Protein AF-A0A915CR25-F1 (afdb_monomer_lite)

Secondary structure (DSSP, 8-state):
--S-GGGB-GGG-EE-TTPPP-SPPEEETTEEE---TTEEEEEB--TTTSS-SGGG-S-SS-SS--TTPPPEEEEEE-GGGHHHHHHH---GGG----TTSSSEEEBS-HHHHHTTPPPEEETTEEEEEEEEEE--GGGEEEE--S-SSGGG-EEEE-TT---EEEEEEEE--

InterPro domains:
  IPR012317 Poly(ADP-ribose) polymerase, catalytic domain [PF00644] (71-141)

pLDDT: mean 86.75, std 9.74, range [50.72, 95.5]

Sequence (173 aa):
MLLDLQGLDPSWNYDFQNIEADNVQYSRGNFEYTRPLGSMRHAIKVLGKYSDDKWLGSSGDRAHSDGEEWPVAYHGTDVSNLSAIVKRGLLLEHGRRFAYGKGIYCTPNPKAALDFAHEHTYQ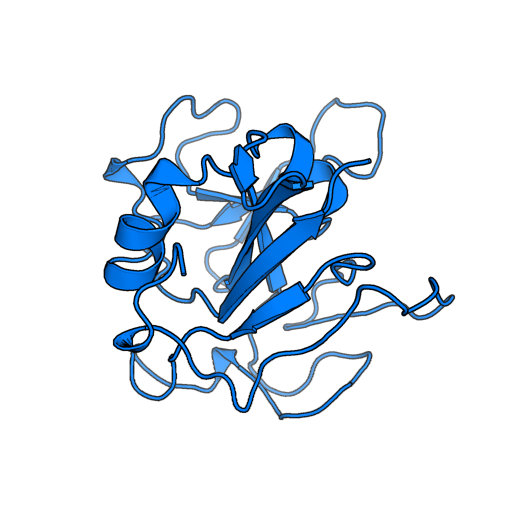GKNYRVLFQTRVDPAQINVVETNETEPEHKFILAFTDDRCLEAVNWVQGY

Foldseek 3Di:
DLEDCVFFDQVPKDDLLPPDDDPFFAWEQNDTADDPHNWTKTWTPCAVVDPHDCLVADDDDDRYYHDRHFTKWKAWAESVCVHVCSVANDALVPDDDCVPDRFRKTFSYVVLNQVHWDWDDDPNWIKTKMWIFGANPVQWDWDDDPDPDPRNTITGGDGGRRGTTIMIIRIDD

Organism: NCBI:txid166011

Structure (mmCIF, N/CA/C/O backbone):
data_AF-A0A915CR25-F1
#
_entry.id   AF-A0A915CR25-F1
#
loop_
_atom_site.group_PDB
_atom_site.id
_atom_site.type_symbol
_atom_site.label_atom_id
_atom_site.label_alt_id
_atom_site.label_comp_id
_atom_site.label_asym_id
_atom_site.label_entity_id
_atom_site.label_seq_id
_atom_site.pdbx_PDB_ins_code
_atom_site.Cartn_x
_atom_site.Cartn_y
_atom_site.Cartn_z
_atom_site.occupancy
_atom_site.B_iso_or_equiv
_atom_site.auth_seq_id
_atom_site.auth_comp_id
_atom_site.auth_asym_id
_atom_site.auth_atom_id
_atom_site.pdbx_PDB_model_num
ATOM 1 N N . MET A 1 1 ? -18.079 -6.428 10.308 1.00 50.72 1 MET A N 1
ATOM 2 C CA . MET A 1 1 ? -16.804 -5.981 9.712 1.00 50.72 1 MET A CA 1
ATOM 3 C C . MET A 1 1 ? -17.012 -5.860 8.210 1.00 50.72 1 MET A C 1
ATOM 5 O O . MET A 1 1 ? -17.665 -6.728 7.648 1.00 50.72 1 MET A O 1
ATOM 9 N N . LEU A 1 2 ? -16.535 -4.775 7.594 1.00 59.03 2 LEU A N 1
ATOM 10 C CA . LEU A 1 2 ? -16.710 -4.490 6.157 1.00 59.03 2 LEU A CA 1
ATOM 11 C C . LEU A 1 2 ? -15.843 -5.377 5.239 1.00 59.03 2 LEU A C 1
ATOM 13 O O . LEU A 1 2 ? -16.062 -5.424 4.033 1.00 59.03 2 LEU A O 1
ATOM 17 N N . LEU A 1 3 ? -14.884 -6.103 5.814 1.00 62.88 3 LEU A N 1
ATOM 18 C CA . LEU A 1 3 ? -14.066 -7.114 5.149 1.00 62.88 3 LEU A CA 1
ATOM 19 C C . LEU A 1 3 ? -14.585 -8.523 5.444 1.00 62.88 3 LEU A C 1
ATOM 21 O O . LEU A 1 3 ? -15.018 -8.818 6.553 1.00 62.88 3 LEU A O 1
ATOM 25 N N . ASP A 1 4 ? -14.506 -9.400 4.450 1.00 64.88 4 ASP A N 1
ATOM 26 C CA . ASP A 1 4 ? -14.683 -10.840 4.625 1.00 64.88 4 ASP A CA 1
ATOM 27 C C . ASP A 1 4 ? -13.434 -11.407 5.320 1.00 64.88 4 ASP A C 1
ATOM 29 O O . ASP A 1 4 ? -12.327 -11.274 4.792 1.00 64.88 4 ASP A O 1
ATOM 33 N N . LEU A 1 5 ? -13.599 -12.020 6.500 1.00 63.12 5 LEU A N 1
ATOM 34 C CA . LEU A 1 5 ? -12.488 -12.582 7.285 1.00 63.12 5 LEU A CA 1
ATOM 35 C C . LEU A 1 5 ? -11.664 -13.599 6.495 1.00 63.12 5 LEU A C 1
ATOM 37 O O . LEU A 1 5 ? -10.481 -13.760 6.775 1.00 63.12 5 LEU A O 1
ATOM 41 N N . GLN A 1 6 ? -12.264 -14.281 5.516 1.00 75.31 6 GLN A N 1
ATOM 42 C CA . GLN A 1 6 ? -11.583 -15.346 4.779 1.00 75.31 6 GLN A CA 1
ATOM 43 C C . GLN A 1 6 ? -10.426 -14.835 3.909 1.00 75.31 6 GLN A C 1
ATOM 45 O O . GLN A 1 6 ? -9.504 -15.594 3.618 1.00 75.31 6 GLN A O 1
ATOM 50 N N . GLY A 1 7 ? -10.463 -13.562 3.500 1.00 83.50 7 GLY A N 1
ATOM 51 C CA . GLY A 1 7 ? -9.415 -12.940 2.686 1.00 83.50 7 GLY A CA 1
ATOM 52 C C . GLY A 1 7 ? -8.286 -12.297 3.491 1.00 83.50 7 GLY A C 1
ATOM 53 O O . GLY A 1 7 ? -7.352 -11.768 2.892 1.00 83.50 7 GLY A O 1
ATOM 54 N N . LEU A 1 8 ? -8.369 -12.303 4.821 1.00 91.00 8 LEU A N 1
ATOM 55 C CA . LEU A 1 8 ? -7.423 -11.624 5.702 1.00 91.00 8 LEU A CA 1
ATOM 56 C C . LEU A 1 8 ? -6.511 -12.612 6.426 1.00 91.00 8 LEU A C 1
ATOM 58 O O . LEU A 1 8 ? -6.856 -13.777 6.623 1.00 91.00 8 LEU A O 1
ATOM 62 N N . ASP A 1 9 ? -5.365 -12.108 6.868 1.00 93.38 9 ASP A N 1
ATOM 63 C CA . ASP A 1 9 ? -4.435 -12.816 7.742 1.00 93.38 9 ASP A CA 1
ATOM 64 C C . ASP A 1 9 ? -4.113 -11.949 8.975 1.00 93.38 9 ASP A C 1
ATOM 66 O O . ASP A 1 9 ? -3.120 -11.216 8.996 1.00 93.38 9 ASP A O 1
ATOM 70 N N . PRO A 1 10 ? -4.984 -11.970 10.006 1.00 93.31 10 PRO A N 1
ATOM 71 C CA . PRO A 1 10 ? -4.875 -11.059 11.142 1.00 93.31 10 PRO A CA 1
ATOM 72 C C . PRO A 1 10 ? -3.575 -11.182 11.940 1.00 93.31 10 PRO A C 1
ATOM 74 O O . PRO A 1 10 ? -3.201 -10.226 12.617 1.00 93.31 10 PRO A O 1
ATOM 77 N N . SER A 1 11 ? -2.883 -12.323 11.858 1.00 92.88 11 SER A N 1
ATOM 78 C CA . SER A 1 11 ? -1.583 -12.545 12.504 1.00 92.88 11 SER A CA 1
A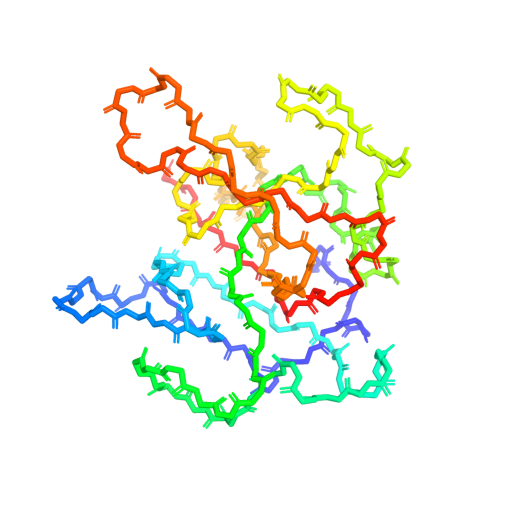TOM 79 C C . SER A 1 11 ? -0.486 -11.620 11.972 1.00 92.88 11 SER A C 1
ATOM 81 O O . SER A 1 11 ? 0.517 -11.423 12.651 1.00 92.88 11 SER A O 1
ATOM 83 N N . TRP A 1 12 ? -0.698 -11.025 10.796 1.00 93.38 12 TRP A N 1
ATOM 84 C CA . TRP A 1 12 ? 0.200 -10.063 10.160 1.00 93.38 12 TRP A CA 1
ATOM 85 C C . TRP A 1 12 ? -0.361 -8.637 10.142 1.00 93.38 12 TRP A C 1
ATOM 87 O O . TRP A 1 12 ? 0.153 -7.785 9.411 1.00 93.38 12 TRP A O 1
ATOM 97 N N . ASN A 1 13 ? -1.429 -8.360 10.898 1.00 95.06 13 ASN A N 1
ATOM 98 C CA . ASN A 1 13 ? -1.898 -6.989 11.086 1.00 95.06 13 ASN A CA 1
ATOM 99 C C . ASN A 1 13 ? -0.826 -6.157 11.791 1.00 95.06 13 ASN A C 1
ATOM 101 O O . ASN A 1 13 ? -0.040 -6.673 12.584 1.00 95.06 13 ASN A O 1
ATOM 105 N N . TYR A 1 14 ? -0.828 -4.856 11.523 1.00 94.75 14 TYR A N 1
ATOM 106 C CA . TYR A 1 14 ? 0.107 -3.935 12.152 1.00 94.75 14 TYR A CA 1
ATOM 107 C C . TYR A 1 14 ? -0.572 -2.592 12.420 1.00 94.75 14 TYR A C 1
ATOM 109 O O . TYR A 1 14 ? -1.239 -2.040 11.545 1.00 94.75 14 TYR A O 1
ATOM 117 N N . ASP A 1 15 ? -0.419 -2.086 13.640 1.00 95.50 15 ASP A N 1
ATOM 118 C CA . ASP A 1 15 ? -1.016 -0.828 14.079 1.00 95.50 15 ASP A CA 1
ATOM 119 C C . ASP A 1 15 ? -0.011 0.318 13.897 1.00 95.50 15 ASP A C 1
ATOM 121 O O . ASP A 1 15 ? 0.965 0.427 14.639 1.00 95.50 15 ASP A O 1
ATOM 125 N N . PHE A 1 16 ? -0.248 1.171 12.897 1.00 95.00 16 PHE A N 1
ATOM 126 C CA . PHE A 1 16 ? 0.526 2.390 12.664 1.00 95.00 16 PHE A CA 1
ATOM 127 C C . PHE A 1 16 ? -0.116 3.635 13.299 1.00 95.00 16 PHE A C 1
ATOM 129 O O . PHE A 1 16 ? 0.401 4.737 13.109 1.00 95.00 16 PHE A O 1
ATOM 136 N N . GLN A 1 17 ? -1.232 3.518 14.028 1.00 93.81 17 GLN A N 1
ATOM 137 C CA . GLN A 1 17 ? -2.005 4.666 14.520 1.00 93.81 17 GLN A CA 1
ATOM 138 C C . GLN A 1 17 ? -1.247 5.495 15.561 1.00 93.81 17 GLN A C 1
ATOM 140 O O . GLN A 1 17 ? -1.452 6.703 15.640 1.00 93.81 17 GLN A O 1
ATOM 145 N N . ASN A 1 18 ? -0.361 4.857 16.329 1.00 91.38 18 ASN A N 1
ATOM 146 C CA . ASN A 1 18 ? 0.399 5.486 17.414 1.00 91.38 18 ASN A CA 1
ATOM 147 C C . ASN A 1 18 ? 1.911 5.526 17.135 1.00 91.38 18 ASN A C 1
ATOM 149 O O . ASN A 1 18 ? 2.709 5.596 18.067 1.00 91.38 18 ASN A O 1
ATOM 153 N N . ILE A 1 19 ? 2.310 5.433 15.863 1.00 92.06 19 ILE A N 1
ATOM 154 C CA . ILE A 1 19 ? 3.715 5.486 15.453 1.00 92.06 19 ILE A CA 1
ATOM 155 C C . ILE A 1 19 ? 4.037 6.886 14.948 1.00 92.06 19 ILE A C 1
ATOM 157 O O . ILE A 1 19 ? 3.405 7.388 14.018 1.00 92.06 19 ILE A O 1
ATOM 161 N N . GLU A 1 20 ? 5.044 7.500 15.560 1.00 89.50 20 GLU A N 1
ATOM 162 C CA . GLU A 1 20 ? 5.556 8.799 15.144 1.00 89.50 20 GLU A CA 1
ATOM 163 C C . GLU A 1 20 ? 6.466 8.671 13.920 1.00 89.50 20 GLU A C 1
ATOM 165 O O . GLU A 1 20 ? 7.116 7.646 13.697 1.00 89.50 20 GLU A O 1
ATOM 170 N N . ALA A 1 21 ? 6.509 9.731 13.114 1.00 88.19 21 ALA A N 1
ATOM 171 C CA . ALA A 1 21 ? 7.447 9.806 12.007 1.00 88.19 21 ALA A CA 1
ATOM 172 C C . ALA A 1 21 ? 8.887 9.818 12.538 1.00 88.19 21 ALA A C 1
ATOM 174 O O . ALA A 1 21 ? 9.229 10.586 13.435 1.00 88.19 21 ALA A O 1
ATOM 175 N N . ASP A 1 22 ? 9.729 8.977 11.953 1.00 89.75 22 ASP A N 1
ATOM 176 C CA . ASP A 1 22 ? 11.162 8.923 12.191 1.00 89.75 22 ASP A CA 1
ATOM 177 C C . ASP A 1 22 ? 11.931 9.477 10.985 1.00 89.75 22 ASP A C 1
ATOM 179 O O . ASP A 1 22 ? 11.395 9.658 9.893 1.00 89.75 22 ASP A O 1
ATOM 183 N N . ASN A 1 23 ? 13.227 9.733 11.172 1.00 89.94 23 ASN A N 1
ATOM 184 C CA . ASN A 1 23 ? 14.122 10.160 10.089 1.00 89.94 23 ASN A CA 1
ATOM 185 C C . ASN A 1 23 ? 14.682 8.965 9.294 1.00 89.94 23 ASN A C 1
ATOM 187 O O . ASN A 1 23 ? 15.749 9.062 8.688 1.00 89.94 23 ASN A O 1
ATOM 191 N N . VAL A 1 24 ? 14.013 7.810 9.351 1.00 93.06 24 VAL A N 1
ATOM 192 C CA . VAL A 1 24 ? 14.463 6.580 8.697 1.00 93.06 24 VAL A CA 1
ATOM 193 C C . VAL A 1 24 ? 13.882 6.521 7.294 1.00 93.06 24 VAL A C 1
ATOM 195 O O . VAL A 1 24 ? 12.675 6.635 7.088 1.00 93.06 24 VAL A O 1
ATOM 198 N N . GLN A 1 25 ? 14.753 6.291 6.319 1.00 92.88 25 GLN A N 1
ATOM 199 C CA . GLN A 1 25 ? 14.344 6.054 4.946 1.00 92.88 25 GLN A CA 1
ATOM 200 C C . GLN A 1 25 ? 14.022 4.572 4.747 1.00 92.88 25 GLN A C 1
ATOM 202 O O . GLN A 1 25 ? 14.900 3.710 4.863 1.00 92.88 25 GLN A O 1
ATOM 207 N N . TYR A 1 26 ? 12.760 4.282 4.434 1.00 95.44 26 TYR A N 1
ATOM 208 C CA . TYR A 1 26 ? 12.286 2.921 4.214 1.00 95.44 26 TYR A CA 1
ATOM 209 C C . TYR A 1 26 ? 12.351 2.549 2.733 1.00 95.44 26 TYR A C 1
ATOM 211 O O . TYR A 1 26 ? 11.984 3.338 1.862 1.00 95.44 26 TYR A O 1
ATOM 219 N N . SER A 1 27 ? 12.791 1.327 2.438 1.00 95.00 27 SER A N 1
ATOM 220 C CA . SER A 1 27 ? 12.799 0.780 1.084 1.00 95.00 27 SER A CA 1
ATOM 221 C C . SER A 1 27 ? 12.372 -0.682 1.036 1.00 95.00 27 SER A C 1
ATOM 223 O O . SER A 1 27 ? 12.583 -1.454 1.978 1.00 95.00 27 SER A O 1
ATOM 225 N N . ARG A 1 28 ? 11.754 -1.064 -0.080 1.00 94.75 28 ARG A N 1
ATOM 226 C CA . ARG A 1 28 ? 11.419 -2.446 -0.445 1.00 94.75 28 ARG A CA 1
ATOM 227 C C . ARG A 1 28 ? 11.703 -2.622 -1.933 1.00 94.75 28 ARG A C 1
ATOM 229 O O . ARG A 1 28 ? 11.422 -1.719 -2.717 1.00 94.75 28 ARG A O 1
ATOM 236 N N . GLY A 1 29 ? 12.314 -3.740 -2.313 1.00 93.12 29 GLY A N 1
ATOM 237 C CA . GLY A 1 29 ? 12.687 -4.021 -3.703 1.00 93.12 29 GLY A CA 1
ATOM 238 C C . GLY A 1 29 ? 13.613 -2.982 -4.338 1.00 93.12 29 GLY A C 1
ATOM 239 O O . GLY A 1 29 ? 13.585 -2.801 -5.548 1.00 93.12 29 GLY A O 1
ATOM 240 N N . ASN A 1 30 ? 14.420 -2.295 -3.524 1.00 93.06 30 ASN A N 1
ATOM 241 C CA . ASN A 1 30 ? 15.289 -1.165 -3.875 1.00 93.06 30 ASN A CA 1
ATOM 242 C C . ASN A 1 30 ? 14.562 0.136 -4.261 1.00 93.06 30 ASN A C 1
ATOM 244 O O . ASN A 1 30 ? 15.191 1.047 -4.792 1.00 93.06 30 ASN A O 1
ATOM 248 N N . PHE A 1 31 ? 13.270 0.260 -3.945 1.00 91.88 31 PHE A N 1
ATOM 249 C CA . PHE A 1 31 ? 12.503 1.495 -4.105 1.00 91.88 31 PHE A CA 1
ATOM 250 C C . PHE A 1 31 ? 12.128 2.066 -2.741 1.00 91.88 31 PHE A C 1
ATOM 252 O O . PHE A 1 31 ? 11.727 1.339 -1.829 1.00 91.88 31 PHE A O 1
ATOM 259 N N . GLU A 1 32 ? 12.270 3.379 -2.606 1.00 93.00 32 GLU A N 1
ATOM 260 C CA . GLU A 1 32 ? 11.850 4.113 -1.418 1.00 93.00 32 GLU A CA 1
ATOM 261 C C . GLU A 1 32 ? 10.327 4.181 -1.325 1.00 93.00 32 GLU A C 1
ATOM 263 O O . GLU A 1 32 ? 9.634 4.332 -2.334 1.00 93.00 32 GLU A O 1
ATOM 268 N N . TYR A 1 33 ? 9.810 4.098 -0.103 1.00 93.12 33 TYR A N 1
ATOM 269 C CA . TYR A 1 33 ? 8.393 4.293 0.176 1.00 93.12 33 TYR A CA 1
ATOM 270 C C . TYR A 1 33 ? 8.181 4.887 1.567 1.00 93.12 33 TYR A C 1
ATOM 272 O O . TYR A 1 33 ? 9.017 4.763 2.463 1.00 93.12 33 TYR A O 1
ATOM 280 N N . THR A 1 34 ? 7.033 5.526 1.761 1.00 94.00 34 THR A N 1
ATOM 281 C CA . THR A 1 34 ? 6.620 6.057 3.061 1.00 94.00 34 THR A CA 1
ATOM 282 C C . THR A 1 34 ? 5.719 5.040 3.759 1.00 94.00 34 THR A C 1
ATOM 284 O O . THR A 1 34 ? 4.784 4.512 3.156 1.00 94.00 34 THR A O 1
ATOM 287 N N . ARG A 1 35 ? 5.974 4.752 5.041 1.00 94.62 35 ARG A N 1
ATOM 288 C CA . ARG A 1 35 ? 5.095 3.885 5.849 1.00 94.62 35 ARG A CA 1
ATOM 289 C C . ARG A 1 35 ? 3.708 4.529 6.014 1.00 94.62 35 ARG A C 1
ATOM 291 O O . ARG A 1 35 ? 3.626 5.757 6.087 1.00 94.62 35 ARG A O 1
ATOM 298 N N . PRO A 1 36 ? 2.615 3.752 6.114 1.00 94.62 36 PRO A N 1
ATOM 299 C CA . PRO A 1 36 ? 1.263 4.294 6.215 1.00 94.62 36 PRO A CA 1
ATOM 300 C C . PRO A 1 36 ? 0.950 4.706 7.664 1.00 94.62 36 PRO A C 1
ATOM 302 O O . PRO A 1 36 ? 0.064 4.145 8.308 1.00 94.62 36 PRO A O 1
ATOM 305 N N . LEU A 1 37 ? 1.713 5.669 8.192 1.00 94.19 37 LEU A N 1
ATOM 306 C CA . LEU A 1 37 ? 1.563 6.186 9.555 1.00 94.19 37 LEU A CA 1
ATOM 307 C C . LEU A 1 37 ? 0.145 6.726 9.793 1.00 94.19 37 LEU A C 1
ATOM 309 O O . LEU A 1 37 ? -0.457 7.321 8.899 1.00 94.19 37 LEU A O 1
ATOM 313 N N . GLY A 1 38 ? -0.396 6.500 10.992 1.00 93.12 38 GLY A N 1
ATOM 314 C CA . GLY A 1 38 ? -1.769 6.872 11.347 1.00 93.12 38 GLY A CA 1
ATOM 315 C C . GLY A 1 38 ? -2.843 5.862 10.916 1.00 93.12 38 GLY A C 1
ATOM 316 O O . GLY A 1 38 ? -4.030 6.109 11.130 1.00 93.12 38 GLY A O 1
ATOM 317 N N . SER A 1 39 ? -2.462 4.730 10.316 1.00 95.00 39 SER A N 1
ATOM 318 C CA . SER A 1 39 ? -3.404 3.721 9.818 1.00 95.00 39 SER A CA 1
ATOM 319 C C . SER A 1 39 ? -3.420 2.432 10.641 1.00 95.00 39 SER A C 1
ATOM 321 O O . SER A 1 39 ? -2.442 2.077 11.292 1.00 95.00 39 SER A O 1
ATOM 323 N N . MET A 1 40 ? -4.523 1.687 10.572 1.00 95.12 40 MET A N 1
ATOM 324 C CA . MET A 1 40 ? -4.541 0.274 10.954 1.00 95.12 40 MET A CA 1
ATOM 325 C C . MET A 1 40 ? -4.341 -0.580 9.697 1.00 95.12 40 MET A C 1
ATOM 327 O O . MET A 1 40 ? -5.206 -0.600 8.813 1.00 95.12 40 MET A O 1
ATOM 331 N N . ARG A 1 41 ? -3.208 -1.286 9.598 1.00 95.38 41 ARG A N 1
ATOM 332 C CA . ARG A 1 41 ? -2.902 -2.184 8.476 1.00 95.38 41 ARG A CA 1
ATOM 333 C C . ARG A 1 41 ? -3.503 -3.559 8.738 1.00 95.38 41 ARG A C 1
ATOM 335 O O . ARG A 1 41 ? -3.060 -4.290 9.625 1.00 95.38 41 ARG A O 1
ATOM 342 N N . HIS A 1 42 ? -4.465 -3.941 7.910 1.00 94.19 42 HIS A N 1
ATOM 343 C CA . HIS A 1 42 ? -5.054 -5.274 7.881 1.00 94.19 42 HIS A CA 1
ATOM 344 C C . HIS A 1 42 ? -4.404 -6.120 6.786 1.00 94.19 42 HIS A C 1
ATOM 346 O O . HIS A 1 42 ? -4.537 -5.808 5.601 1.00 94.19 42 HIS A O 1
ATOM 352 N N . ALA A 1 43 ? -3.697 -7.182 7.165 1.00 94.56 43 ALA A N 1
ATOM 353 C CA . ALA A 1 43 ? -2.994 -8.035 6.211 1.00 94.56 43 ALA A CA 1
ATOM 354 C C . ALA A 1 43 ? -3.975 -8.878 5.388 1.00 94.56 43 ALA A C 1
ATOM 356 O O . ALA A 1 43 ? -4.945 -9.425 5.920 1.00 94.56 43 ALA A O 1
ATOM 357 N N . ILE A 1 44 ? -3.706 -9.006 4.090 1.00 93.19 44 ILE A N 1
ATOM 358 C CA . ILE A 1 44 ? -4.433 -9.904 3.191 1.00 93.19 44 ILE A CA 1
ATOM 359 C C . ILE A 1 44 ? -3.733 -11.264 3.218 1.00 93.19 44 ILE A C 1
ATOM 361 O O . ILE A 1 44 ? -2.507 -11.345 3.253 1.00 93.19 44 ILE A O 1
ATOM 365 N N . LYS A 1 45 ? -4.507 -12.350 3.172 1.00 92.00 45 LYS A N 1
ATOM 366 C CA . LYS A 1 45 ? -3.949 -13.699 3.062 1.00 92.00 45 LYS A CA 1
ATOM 367 C C . LYS A 1 45 ? -3.396 -13.924 1.653 1.00 92.00 45 LYS A C 1
ATOM 369 O O . LYS A 1 45 ? -4.158 -14.007 0.688 1.00 92.00 45 LYS A O 1
ATOM 374 N N . VAL A 1 46 ? -2.071 -14.005 1.547 1.00 90.31 46 VAL A N 1
ATOM 375 C CA . VAL A 1 46 ? -1.343 -13.956 0.263 1.00 90.31 46 VAL A CA 1
ATOM 376 C C . VAL A 1 46 ? -0.389 -15.119 0.018 1.00 90.31 46 VAL A C 1
ATOM 378 O O . VAL A 1 46 ? -0.049 -15.358 -1.136 1.00 90.31 46 VAL A O 1
ATOM 381 N N . LEU A 1 47 ? 0.016 -15.849 1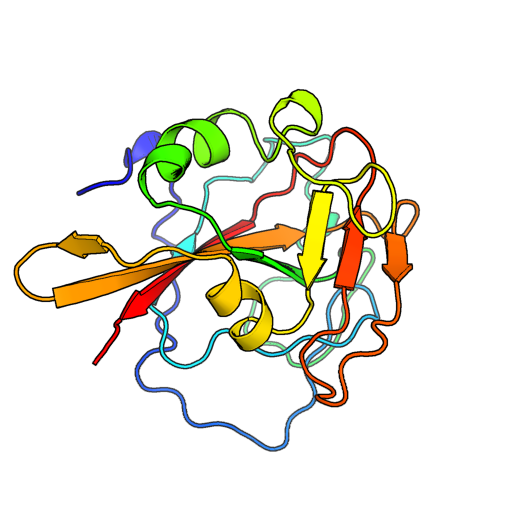.063 1.00 91.44 47 LEU A N 1
ATOM 382 C CA . LEU A 1 47 ? 0.943 -16.973 0.917 1.00 91.44 47 LEU A CA 1
ATOM 383 C C . LEU A 1 47 ? 0.360 -18.037 -0.016 1.00 91.44 47 LEU A C 1
ATOM 385 O O . LEU A 1 47 ? -0.766 -18.504 0.194 1.00 91.44 47 LEU A O 1
ATOM 389 N N . GLY A 1 48 ? 1.116 -18.387 -1.056 1.00 89.06 48 GLY A N 1
ATOM 390 C CA . GLY A 1 48 ? 0.704 -19.334 -2.094 1.00 89.06 48 GLY A CA 1
ATOM 391 C C . GLY A 1 48 ? -0.428 -18.844 -3.006 1.00 89.06 48 GLY A C 1
ATOM 392 O O . GLY A 1 48 ? -0.994 -19.645 -3.749 1.00 89.06 48 GLY A O 1
ATOM 393 N N . LYS A 1 49 ? -0.800 -17.555 -2.955 1.00 86.25 49 LYS A N 1
ATOM 394 C CA . LYS A 1 49 ? -1.846 -16.969 -3.817 1.00 86.25 49 LYS A CA 1
ATOM 395 C C . LYS A 1 49 ? -1.326 -16.612 -5.213 1.00 86.25 49 LYS A C 1
ATOM 397 O O . LYS A 1 49 ? -2.104 -16.620 -6.168 1.00 86.25 49 LYS A O 1
ATOM 402 N N . TYR A 1 50 ? -0.044 -16.272 -5.329 1.00 86.25 50 TYR A N 1
ATOM 403 C CA . TYR A 1 50 ? 0.599 -15.868 -6.585 1.00 86.25 50 TYR A CA 1
ATOM 404 C C . TYR A 1 50 ? 1.630 -16.917 -7.033 1.00 86.25 50 TYR A C 1
ATOM 406 O O . TYR A 1 50 ? 1.676 -18.010 -6.475 1.00 86.25 50 TYR A O 1
ATOM 414 N N . SER A 1 51 ? 2.402 -16.630 -8.087 1.00 85.44 51 SER A N 1
ATOM 415 C CA . SER A 1 51 ? 3.339 -17.600 -8.685 1.00 85.44 51 SER A CA 1
ATOM 416 C C . SER A 1 51 ? 4.400 -18.109 -7.709 1.00 85.44 51 SER A C 1
ATOM 418 O O . SER A 1 51 ? 4.779 -19.276 -7.771 1.00 85.44 51 SER A O 1
ATOM 420 N N . ASP A 1 52 ? 4.860 -17.238 -6.818 1.00 90.25 52 ASP A N 1
ATOM 421 C CA . ASP A 1 52 ? 5.750 -17.529 -5.700 1.00 90.25 52 ASP A CA 1
ATOM 422 C C . ASP A 1 52 ? 5.490 -16.522 -4.567 1.00 90.25 52 ASP A C 1
ATOM 424 O O . ASP A 1 52 ? 4.621 -15.659 -4.701 1.00 90.25 52 ASP A O 1
ATOM 428 N N . ASP A 1 53 ? 6.233 -16.640 -3.463 1.00 92.00 53 ASP A N 1
ATOM 429 C CA . ASP A 1 53 ? 6.158 -15.744 -2.299 1.00 92.00 53 ASP A CA 1
ATOM 430 C C . ASP A 1 53 ? 7.422 -14.870 -2.136 1.00 92.00 53 ASP A C 1
ATOM 432 O O . ASP A 1 53 ? 7.564 -14.155 -1.142 1.00 92.00 53 ASP A O 1
ATOM 436 N N . LYS A 1 54 ? 8.363 -14.893 -3.094 1.00 91.50 54 LYS A N 1
ATOM 437 C CA . LYS A 1 54 ? 9.638 -14.156 -2.987 1.00 91.50 54 LYS A CA 1
ATOM 438 C C . LYS A 1 54 ? 9.429 -12.648 -2.938 1.00 91.50 54 LYS A C 1
ATOM 440 O O . LYS A 1 54 ? 10.167 -11.939 -2.256 1.00 91.50 54 LYS A O 1
ATOM 445 N N . TRP A 1 55 ? 8.390 -12.171 -3.619 1.00 91.25 55 TRP A N 1
ATOM 446 C CA . TRP A 1 55 ? 7.990 -10.767 -3.664 1.00 91.25 55 TRP A CA 1
ATOM 447 C C . TRP A 1 55 ? 7.687 -10.169 -2.281 1.00 91.25 55 TRP A C 1
ATOM 449 O O . TRP A 1 55 ? 7.728 -8.944 -2.159 1.00 91.25 55 TRP A O 1
ATOM 459 N N . LEU A 1 56 ? 7.418 -10.978 -1.243 1.00 91.31 56 LEU A N 1
ATOM 460 C CA . LEU A 1 56 ? 7.242 -10.522 0.146 1.00 91.31 56 LEU A CA 1
ATOM 461 C C . LEU A 1 56 ? 8.565 -10.135 0.826 1.00 91.31 56 LEU A C 1
ATOM 463 O O . LEU A 1 56 ? 8.574 -9.262 1.695 1.00 91.31 56 LEU A O 1
ATOM 467 N N . GLY A 1 57 ? 9.676 -10.759 0.423 1.00 91.00 57 GLY A N 1
ATOM 468 C CA . GLY A 1 57 ? 10.963 -10.643 1.106 1.00 91.00 57 GLY A CA 1
ATOM 469 C C . GLY A 1 57 ? 10.956 -11.244 2.515 1.00 91.00 57 GLY A C 1
ATOM 470 O O . GLY A 1 57 ? 10.033 -11.953 2.918 1.00 91.00 57 GLY A O 1
ATOM 471 N N . SER A 1 58 ? 12.000 -10.947 3.288 1.00 89.19 58 SER A N 1
ATOM 472 C CA . SER A 1 58 ? 12.092 -11.399 4.679 1.00 89.19 58 SER A CA 1
ATOM 473 C C . SER A 1 58 ? 11.105 -10.672 5.588 1.00 89.19 58 SER A C 1
ATOM 475 O O . SER A 1 58 ? 10.887 -9.461 5.455 1.00 89.19 58 SER A O 1
ATOM 477 N N . SER A 1 59 ? 10.559 -11.409 6.556 1.00 82.88 59 SER A N 1
ATOM 478 C CA . SER A 1 59 ? 9.656 -10.893 7.586 1.00 82.88 59 SER A CA 1
ATOM 479 C C . SER A 1 59 ? 10.350 -9.930 8.552 1.00 82.88 59 SER A C 1
ATOM 481 O O . SER A 1 59 ? 11.536 -10.083 8.838 1.00 82.88 59 SER A O 1
ATOM 483 N N . GLY A 1 60 ? 9.576 -9.019 9.143 1.00 83.75 60 GLY A N 1
ATOM 484 C CA . GLY A 1 60 ? 10.016 -8.146 10.233 1.00 83.75 60 GLY A CA 1
ATOM 485 C C . GLY A 1 60 ? 9.904 -6.657 9.910 1.00 83.75 60 GLY A C 1
ATOM 486 O O . GLY A 1 60 ? 9.709 -6.256 8.760 1.00 83.75 60 GLY A O 1
ATOM 487 N N . ASP A 1 61 ? 10.031 -5.835 10.951 1.00 85.12 61 ASP A N 1
ATOM 488 C CA . ASP A 1 61 ? 10.051 -4.377 10.833 1.00 85.12 61 ASP A CA 1
ATOM 489 C C . ASP A 1 61 ? 11.463 -3.910 10.471 1.00 85.12 61 ASP A C 1
ATOM 491 O O . ASP A 1 61 ? 12.317 -3.679 11.326 1.00 85.12 61 ASP A O 1
ATOM 495 N N . ARG A 1 62 ? 11.743 -3.887 9.167 1.00 91.44 62 ARG A N 1
ATOM 496 C CA . ARG A 1 62 ? 13.056 -3.528 8.620 1.00 91.44 62 ARG A CA 1
ATOM 497 C C . ARG A 1 62 ? 12.994 -2.266 7.777 1.00 91.44 62 ARG A C 1
ATOM 499 O O . ARG A 1 62 ? 12.051 -2.063 7.008 1.00 91.44 62 ARG A O 1
ATOM 506 N N . ALA A 1 63 ? 14.039 -1.453 7.878 1.00 93.62 63 ALA A N 1
ATOM 507 C CA . ALA A 1 63 ? 14.154 -0.216 7.119 1.00 93.62 63 ALA A CA 1
ATOM 508 C C . ALA A 1 63 ? 14.435 -0.482 5.636 1.00 93.62 63 ALA A C 1
ATOM 510 O O . ALA A 1 63 ? 13.769 0.077 4.772 1.00 93.62 63 ALA A O 1
ATOM 511 N N . HIS A 1 64 ? 15.365 -1.384 5.328 1.00 94.88 64 HIS A N 1
ATOM 512 C CA . HIS A 1 64 ? 15.910 -1.519 3.977 1.00 94.88 64 HIS A CA 1
ATOM 513 C C . HIS A 1 64 ? 15.479 -2.798 3.272 1.00 94.88 64 HIS A C 1
ATOM 515 O O . HIS A 1 64 ? 15.014 -3.750 3.906 1.00 94.88 64 HIS A O 1
ATOM 521 N N . SER A 1 65 ? 15.651 -2.778 1.950 1.00 93.75 65 SER A N 1
ATOM 522 C CA . SER A 1 65 ? 15.312 -3.877 1.053 1.00 93.75 65 SER A CA 1
ATOM 523 C C . SER A 1 65 ? 16.117 -5.140 1.358 1.00 93.75 65 SER A C 1
ATOM 525 O O . SER A 1 65 ? 17.259 -5.057 1.805 1.00 93.75 65 SER A O 1
ATOM 527 N N . ASP A 1 66 ? 15.519 -6.299 1.103 1.00 91.12 66 ASP A N 1
ATOM 528 C CA . ASP A 1 66 ? 16.147 -7.604 1.278 1.00 91.12 66 ASP A CA 1
ATOM 529 C C . ASP A 1 66 ? 15.717 -8.577 0.174 1.00 91.12 66 ASP A C 1
ATOM 531 O O . ASP A 1 66 ? 14.532 -8.692 -0.147 1.00 91.12 66 ASP A O 1
ATOM 535 N N . GLY A 1 67 ? 16.689 -9.292 -0.391 1.00 89.25 67 GLY A N 1
ATOM 536 C CA . GLY A 1 67 ? 16.475 -10.289 -1.438 1.00 89.25 67 GLY A CA 1
ATOM 537 C C . GLY A 1 67 ? 15.822 -9.759 -2.724 1.00 89.25 67 GLY A C 1
ATOM 538 O O . GLY A 1 67 ? 16.081 -8.645 -3.175 1.00 89.25 67 GLY A O 1
ATOM 539 N N . GLU A 1 68 ? 14.985 -10.605 -3.329 1.00 89.19 68 GLU A N 1
ATOM 540 C CA . GLU A 1 68 ? 14.260 -10.369 -4.595 1.00 89.19 68 GLU A CA 1
ATOM 541 C C . GLU A 1 68 ? 12.855 -9.788 -4.361 1.00 89.19 68 GLU A C 1
ATOM 543 O O . GLU A 1 68 ? 11.929 -9.979 -5.150 1.00 89.19 68 GLU A O 1
ATOM 548 N N . GLU A 1 69 ? 12.662 -9.134 -3.223 1.00 93.50 69 GLU A N 1
ATOM 549 C CA . GLU A 1 69 ? 11.357 -8.639 -2.841 1.00 93.50 69 GLU A CA 1
ATOM 550 C C . GLU A 1 69 ? 10.882 -7.498 -3.750 1.00 93.50 69 GLU A C 1
ATOM 552 O O . GLU A 1 69 ? 11.676 -6.780 -4.356 1.00 93.50 69 GLU A O 1
ATOM 557 N N . TRP A 1 70 ? 9.573 -7.286 -3.811 1.00 93.50 70 TRP A N 1
ATOM 558 C CA . TRP A 1 70 ? 8.997 -6.273 -4.690 1.00 93.50 70 TRP A CA 1
ATOM 559 C C . TRP A 1 70 ? 8.780 -4.921 -3.984 1.00 93.50 70 TRP A C 1
ATOM 561 O O . TRP A 1 70 ? 8.560 -4.875 -2.776 1.00 93.50 70 TRP A O 1
ATOM 571 N N . PRO A 1 71 ? 8.831 -3.792 -4.702 1.00 93.62 71 PRO A N 1
ATOM 572 C CA . PRO A 1 71 ? 8.480 -2.472 -4.186 1.00 93.62 71 PRO A CA 1
ATOM 573 C C . PRO A 1 71 ? 7.095 -2.390 -3.561 1.00 93.62 71 PRO A C 1
ATOM 575 O O . PRO A 1 71 ? 6.143 -2.971 -4.076 1.00 93.62 71 PRO A O 1
ATOM 578 N N . VAL A 1 72 ? 6.977 -1.613 -2.482 1.00 93.81 72 VAL A N 1
ATOM 579 C CA . VAL A 1 72 ? 5.684 -1.259 -1.880 1.00 93.81 72 VAL A CA 1
ATOM 580 C C . VAL A 1 72 ? 5.126 -0.019 -2.560 1.00 93.81 72 VAL A C 1
ATOM 582 O O . VAL A 1 72 ? 5.822 0.985 -2.700 1.00 93.81 72 VAL A O 1
ATOM 585 N N . ALA A 1 73 ? 3.845 -0.066 -2.914 1.00 93.31 73 ALA A N 1
ATOM 586 C CA . ALA A 1 73 ? 3.100 1.097 -3.374 1.00 93.31 73 ALA A CA 1
ATOM 587 C C . ALA A 1 73 ? 1.642 1.046 -2.897 1.00 93.31 73 ALA A C 1
ATOM 589 O O . ALA A 1 73 ? 1.113 -0.019 -2.569 1.00 93.31 73 ALA A O 1
ATOM 590 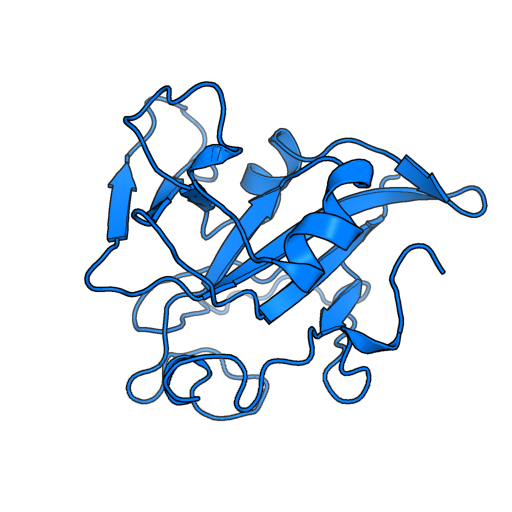N N . TYR A 1 74 ? 0.980 2.197 -2.879 1.00 94.50 74 TYR A N 1
ATOM 591 C CA . TYR A 1 74 ? -0.373 2.375 -2.370 1.00 94.50 74 TYR A CA 1
ATOM 592 C C . TYR A 1 74 ? -1.353 2.747 -3.475 1.00 94.50 74 TYR A C 1
ATOM 594 O O . TYR A 1 74 ? -1.049 3.586 -4.322 1.00 94.50 74 TYR A O 1
ATOM 602 N N . HIS A 1 75 ? -2.548 2.164 -3.414 1.00 93.31 75 HIS A N 1
ATOM 603 C CA . HIS A 1 75 ? -3.676 2.477 -4.285 1.00 93.31 75 HIS A CA 1
ATOM 604 C C . HIS A 1 75 ? -4.878 2.911 -3.440 1.00 93.31 75 HIS A C 1
ATOM 606 O O . HIS A 1 75 ? -5.446 2.107 -2.693 1.00 93.31 75 HIS A O 1
ATOM 612 N N . GLY A 1 76 ? -5.259 4.184 -3.544 1.00 93.12 76 GLY A N 1
ATOM 613 C CA . GLY A 1 76 ? -6.476 4.708 -2.930 1.00 93.12 76 GLY A CA 1
ATOM 614 C C . GLY A 1 76 ? -7.704 4.368 -3.762 1.00 93.12 76 GLY A C 1
ATOM 615 O O . GLY A 1 76 ? -7.668 4.428 -4.989 1.00 93.12 76 GLY A O 1
ATOM 616 N N . THR A 1 77 ? -8.791 3.981 -3.101 1.00 90.88 77 THR A N 1
ATOM 617 C CA . THR A 1 77 ? -10.051 3.673 -3.783 1.00 90.88 77 THR A CA 1
ATOM 618 C C . THR A 1 77 ? -11.245 3.851 -2.849 1.00 90.88 77 THR A C 1
ATOM 620 O O . THR A 1 77 ? -11.098 4.093 -1.650 1.00 90.88 77 THR A O 1
ATOM 623 N N . ASP A 1 78 ? -12.447 3.732 -3.401 1.00 90.25 78 ASP A N 1
ATOM 624 C CA . ASP A 1 78 ? -13.687 3.721 -2.634 1.00 90.25 78 ASP A CA 1
ATOM 625 C C . ASP A 1 78 ? -13.854 2.392 -1.876 1.00 90.25 78 ASP A C 1
ATOM 627 O O . ASP A 1 78 ? -13.575 1.313 -2.408 1.00 90.25 78 ASP A O 1
ATOM 631 N N . VAL A 1 79 ? -14.358 2.450 -0.639 1.00 88.88 79 VAL A N 1
ATOM 632 C CA . VAL A 1 79 ? -14.583 1.260 0.201 1.00 88.88 79 VAL A CA 1
ATOM 633 C C . VAL A 1 79 ? -15.509 0.232 -0.460 1.00 88.88 79 VAL A C 1
ATOM 635 O O . VAL A 1 79 ? -15.395 -0.963 -0.193 1.00 88.88 79 VAL A O 1
ATOM 638 N N . SER A 1 80 ? -16.406 0.657 -1.354 1.00 89.50 80 SER A N 1
ATOM 639 C CA . SER A 1 80 ? -17.285 -0.246 -2.105 1.00 89.50 80 SER A CA 1
ATOM 640 C C . SER A 1 80 ? -16.515 -1.222 -3.004 1.00 89.50 80 SER A C 1
ATOM 642 O O . SER A 1 80 ? -17.000 -2.324 -3.267 1.00 89.50 80 SER A O 1
ATOM 644 N N . ASN A 1 81 ? -15.280 -0.887 -3.397 1.00 89.44 81 ASN A N 1
ATOM 645 C CA . ASN A 1 81 ? -14.411 -1.760 -4.186 1.00 89.44 81 ASN A CA 1
ATOM 646 C C . ASN A 1 81 ? -13.645 -2.785 -3.333 1.00 89.44 81 ASN A C 1
ATOM 648 O O . ASN A 1 81 ? -13.056 -3.721 -3.878 1.00 89.44 81 ASN A O 1
ATOM 652 N N . LEU A 1 82 ? -13.665 -2.648 -2.003 1.00 88.12 82 LEU A N 1
ATOM 653 C CA . LEU A 1 82 ? -12.812 -3.397 -1.080 1.00 88.12 82 LEU A CA 1
ATOM 654 C C . LEU A 1 82 ? -12.944 -4.915 -1.245 1.00 88.12 82 LEU A C 1
ATOM 656 O O . LEU A 1 82 ? -11.949 -5.616 -1.420 1.00 88.12 82 LEU A O 1
ATOM 660 N N . SER A 1 83 ? -14.178 -5.429 -1.240 1.00 87.31 83 SER A N 1
ATOM 661 C CA . SER A 1 83 ? -14.427 -6.872 -1.356 1.00 87.31 83 SER A CA 1
ATOM 662 C C . SER A 1 83 ? -13.987 -7.430 -2.712 1.00 87.31 83 SER A C 1
ATOM 664 O O . SER A 1 83 ? -13.407 -8.514 -2.776 1.00 87.31 83 SER A O 1
ATOM 666 N N . ALA A 1 84 ? -14.239 -6.687 -3.795 1.00 87.69 84 ALA A N 1
ATOM 667 C CA . ALA A 1 84 ? -13.868 -7.102 -5.142 1.00 87.69 84 ALA A CA 1
ATOM 668 C C . ALA A 1 84 ? -12.344 -7.154 -5.302 1.00 87.69 84 ALA A C 1
ATOM 670 O O . ALA A 1 84 ? -11.821 -8.163 -5.775 1.00 87.69 84 ALA A O 1
ATOM 671 N N . ILE A 1 85 ? -11.642 -6.119 -4.835 1.00 89.38 85 ILE A N 1
ATOM 672 C CA . ILE A 1 85 ? -10.186 -6.014 -4.943 1.00 89.38 85 ILE A CA 1
ATOM 673 C C . ILE A 1 85 ? -9.496 -7.074 -4.076 1.00 89.38 85 ILE A C 1
ATOM 675 O O . ILE A 1 85 ? -8.635 -7.786 -4.579 1.00 89.38 85 ILE A O 1
ATOM 679 N N . VAL A 1 86 ? -9.915 -7.300 -2.824 1.00 87.88 86 VAL A N 1
ATOM 680 C CA . VAL A 1 86 ? -9.328 -8.371 -1.984 1.00 87.88 86 VAL A CA 1
ATOM 681 C C . VAL A 1 86 ? -9.444 -9.747 -2.655 1.00 87.88 86 VAL A C 1
ATOM 683 O O . VAL A 1 86 ? -8.491 -10.533 -2.643 1.00 87.88 86 VAL A O 1
ATOM 686 N N . LYS A 1 87 ? -10.597 -10.032 -3.276 1.00 85.12 87 LYS A N 1
ATOM 687 C CA . LYS A 1 87 ? -10.875 -11.324 -3.920 1.00 85.12 87 LYS A CA 1
ATOM 688 C C . LYS A 1 87 ? -10.165 -11.498 -5.259 1.00 85.12 87 LYS A C 1
ATOM 690 O O . LYS A 1 87 ? -9.710 -12.600 -5.546 1.00 85.12 87 LYS A O 1
ATOM 695 N N . ARG A 1 88 ? -10.104 -10.452 -6.085 1.00 84.00 88 ARG A N 1
ATOM 696 C CA . ARG A 1 88 ? -9.696 -10.556 -7.499 1.00 84.00 88 ARG A CA 1
ATOM 697 C C . ARG A 1 88 ? -8.392 -9.838 -7.838 1.00 84.00 88 ARG A C 1
ATOM 699 O O . ARG A 1 88 ? -7.862 -10.072 -8.913 1.00 84.00 88 ARG A O 1
ATOM 706 N N . GLY A 1 89 ? -7.860 -9.022 -6.934 1.00 86.62 89 GLY A N 1
ATOM 707 C CA . GLY A 1 89 ? -6.739 -8.129 -7.216 1.00 86.62 89 GLY A CA 1
ATOM 708 C C . GLY A 1 89 ? -7.188 -6.785 -7.793 1.00 86.62 89 GLY A C 1
ATOM 709 O O . GLY A 1 89 ? -8.382 -6.524 -7.972 1.00 86.62 89 GLY A O 1
ATOM 710 N N . LEU A 1 90 ? -6.213 -5.921 -8.078 1.00 86.69 90 LEU A N 1
ATOM 711 C CA . LEU A 1 90 ? -6.430 -4.718 -8.877 1.00 86.69 90 LEU A CA 1
ATOM 712 C C . LEU A 1 90 ? -6.433 -5.129 -10.348 1.00 86.69 90 LEU A C 1
ATOM 714 O O . LEU A 1 90 ? -5.405 -5.512 -10.890 1.00 86.69 90 LEU A O 1
ATOM 718 N N . LEU A 1 91 ? -7.598 -5.069 -10.987 1.00 86.06 91 LEU A N 1
ATOM 719 C CA . LEU A 1 91 ? -7.742 -5.457 -12.386 1.00 86.06 91 LEU A CA 1
ATOM 720 C C . LEU A 1 91 ? -7.729 -4.219 -13.277 1.00 86.06 91 LEU A C 1
ATOM 722 O O . LEU A 1 91 ? -8.562 -3.321 -13.123 1.00 86.06 91 LEU A O 1
ATOM 726 N N . LEU A 1 92 ? -6.823 -4.193 -14.256 1.00 85.62 92 LEU A N 1
ATOM 727 C CA . LEU A 1 92 ? -6.692 -3.068 -15.184 1.00 85.62 92 LEU A CA 1
ATOM 728 C C . LEU A 1 92 ? -7.988 -2.789 -15.966 1.00 85.62 92 LEU A C 1
ATOM 730 O O . LEU A 1 92 ? -8.275 -1.637 -16.288 1.00 85.62 92 LEU A O 1
ATOM 734 N N . GLU A 1 93 ? -8.793 -3.818 -16.248 1.00 86.06 93 GLU A N 1
ATOM 735 C CA . GLU A 1 93 ? -10.095 -3.681 -16.920 1.00 86.06 93 GLU A CA 1
ATOM 736 C C . GLU A 1 93 ? -11.121 -2.852 -16.128 1.00 86.06 93 GLU A C 1
ATOM 738 O O . GLU A 1 93 ? -12.060 -2.310 -16.710 1.00 86.06 93 GLU A O 1
ATOM 743 N N . HIS A 1 94 ? -10.939 -2.717 -14.811 1.00 85.81 94 HIS A N 1
ATOM 744 C CA . HIS A 1 94 ? -11.764 -1.863 -13.957 1.00 85.81 94 HIS A CA 1
ATOM 745 C C . HIS A 1 94 ? -11.205 -0.442 -13.816 1.00 85.81 94 HIS A C 1
ATOM 747 O O . HIS A 1 94 ? -11.909 0.446 -13.328 1.00 85.81 94 HIS A O 1
ATOM 753 N N . GLY A 1 95 ? -9.971 -0.209 -14.274 1.00 83.44 95 GLY A N 1
ATOM 754 C CA . GLY A 1 95 ? -9.342 1.103 -14.288 1.00 83.44 95 GLY A CA 1
ATOM 755 C C . GLY A 1 95 ? -10.099 2.086 -15.182 1.00 83.44 95 GLY A C 1
ATOM 756 O O . GLY A 1 95 ? -10.562 1.758 -16.276 1.00 83.44 95 GLY A O 1
ATOM 757 N N . ARG A 1 96 ? -10.228 3.325 -14.709 1.00 82.25 96 ARG A N 1
ATOM 758 C CA . ARG A 1 96 ? -10.855 4.434 -15.436 1.00 82.25 96 ARG A CA 1
ATOM 759 C C . ARG A 1 96 ? -9.917 5.633 -15.392 1.00 82.25 96 ARG A C 1
ATOM 761 O O . ARG A 1 96 ? -9.186 5.785 -14.425 1.00 82.25 96 ARG A O 1
ATOM 768 N N . ARG A 1 97 ? -10.010 6.515 -16.394 1.00 81.69 97 ARG A N 1
ATOM 769 C CA . ARG A 1 97 ? -9.291 7.806 -16.447 1.00 81.69 97 ARG A CA 1
ATOM 770 C C . ARG A 1 97 ? -7.765 7.653 -16.321 1.00 81.69 97 ARG A C 1
ATOM 772 O O . ARG A 1 97 ? -7.162 7.973 -15.307 1.00 81.69 97 ARG A O 1
ATOM 779 N N . PHE A 1 98 ? -7.147 7.197 -17.405 1.00 86.19 98 PHE A N 1
ATOM 780 C CA . PHE A 1 98 ? -5.705 6.976 -17.513 1.00 86.19 98 PHE A CA 1
ATOM 781 C C . PHE A 1 98 ? -4.957 8.248 -17.954 1.00 86.19 98 PHE A C 1
ATOM 783 O O . PHE A 1 98 ? -4.555 8.357 -19.112 1.00 86.19 98 PHE A O 1
ATOM 790 N N . ALA A 1 99 ? -4.804 9.223 -17.053 1.00 84.81 99 ALA A N 1
ATOM 791 C CA . ALA A 1 99 ? -4.197 10.529 -17.360 1.00 84.81 99 ALA A CA 1
ATOM 792 C C . ALA A 1 99 ? -2.729 10.449 -17.834 1.00 84.81 99 ALA A C 1
ATOM 794 O O . ALA A 1 99 ? -2.282 11.282 -18.616 1.00 84.81 99 ALA A O 1
ATOM 795 N N . TYR A 1 100 ? -2.011 9.417 -17.403 1.00 83.00 100 TYR A N 1
ATOM 796 C CA . TYR A 1 100 ? -0.584 9.181 -17.621 1.00 83.00 100 TYR A CA 1
ATOM 797 C C . TYR A 1 100 ? -0.304 7.881 -18.398 1.00 83.00 100 TYR A C 1
ATOM 799 O O . TYR A 1 100 ? 0.774 7.300 -18.307 1.00 83.00 100 TYR A O 1
ATOM 807 N N . GLY A 1 101 ? -1.289 7.397 -19.162 1.00 84.75 101 GLY A N 1
ATOM 808 C CA . GLY A 1 101 ? -1.212 6.122 -19.881 1.00 84.75 101 GLY A CA 1
ATOM 809 C C . GLY A 1 101 ? -1.915 4.974 -19.154 1.00 84.75 101 GLY A C 1
ATOM 810 O O . GLY A 1 101 ? -2.229 5.051 -17.966 1.00 84.75 101 GLY A O 1
ATOM 811 N N . LYS A 1 102 ? -2.246 3.915 -19.899 1.00 86.06 102 LYS A N 1
ATOM 812 C CA . LYS A 1 102 ? -3.070 2.803 -19.406 1.00 86.06 102 LYS A CA 1
ATOM 813 C C . LYS A 1 102 ? -2.272 1.926 -18.433 1.00 86.06 102 LYS A C 1
ATOM 815 O O . LYS A 1 102 ? -1.331 1.266 -18.856 1.00 86.06 102 LYS A O 1
ATOM 820 N N . GLY A 1 103 ? -2.685 1.883 -17.167 1.00 87.12 103 GLY A N 1
ATOM 821 C CA . GLY A 1 103 ? -2.024 1.105 -16.113 1.00 87.1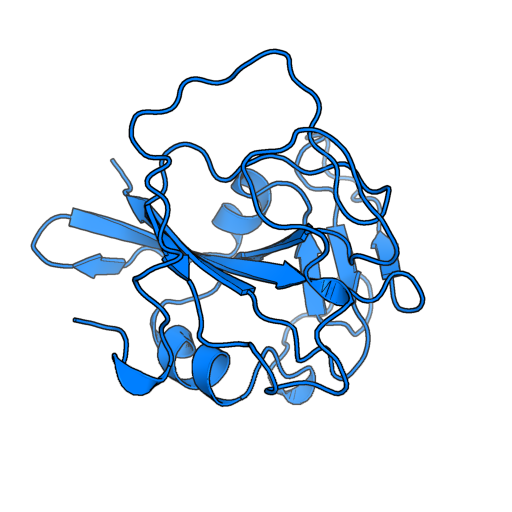2 103 GLY A CA 1
ATOM 822 C C . GLY A 1 103 ? -2.768 1.179 -14.780 1.00 87.12 103 GLY A C 1
ATOM 823 O O . GLY A 1 103 ? -3.742 1.922 -14.654 1.00 87.12 103 GLY A O 1
ATOM 824 N N . ILE A 1 104 ? -2.323 0.407 -13.791 1.00 89.00 104 ILE A N 1
ATOM 825 C CA . ILE A 1 104 ? -2.794 0.513 -12.404 1.00 89.00 104 ILE A CA 1
ATOM 826 C C . ILE A 1 104 ? -1.943 1.573 -11.708 1.00 89.00 104 ILE A C 1
ATOM 828 O O . ILE A 1 104 ? -0.717 1.508 -11.745 1.00 89.00 104 ILE A O 1
ATOM 832 N N . TYR A 1 105 ? -2.595 2.579 -11.126 1.00 89.38 105 TYR A N 1
ATOM 833 C CA . TYR A 1 105 ? -1.912 3.753 -10.588 1.00 89.38 105 TYR A CA 1
ATOM 834 C C . TYR A 1 105 ? -1.693 3.519 -9.105 1.00 89.38 105 TYR A C 1
ATOM 836 O O . TYR A 1 105 ? -2.660 3.426 -8.344 1.00 89.38 105 TYR A O 1
ATOM 844 N N . CYS A 1 106 ? -0.432 3.428 -8.710 1.00 90.44 106 CYS A N 1
ATOM 845 C CA . CYS A 1 106 ? -0.027 3.363 -7.319 1.00 90.44 106 CYS A CA 1
ATOM 846 C C . CYS A 1 106 ? 0.999 4.464 -7.038 1.00 90.44 106 CYS A C 1
ATOM 848 O O . CYS A 1 106 ? 1.555 5.078 -7.945 1.00 90.44 106 CYS A O 1
ATOM 850 N N . THR A 1 107 ? 1.275 4.729 -5.771 1.00 92.44 107 THR A N 1
ATOM 851 C CA . THR A 1 107 ? 2.316 5.680 -5.360 1.00 92.44 107 THR A CA 1
ATOM 852 C C . THR A 1 107 ? 3.071 5.130 -4.153 1.00 92.44 107 THR A C 1
ATOM 854 O O . THR A 1 107 ? 2.458 4.470 -3.314 1.00 92.44 107 THR A O 1
ATOM 857 N N . PRO A 1 108 ? 4.386 5.367 -4.016 1.00 93.00 108 PRO A N 1
ATOM 858 C CA . PRO A 1 108 ? 5.124 5.001 -2.808 1.00 93.00 108 PRO A CA 1
ATOM 859 C C . PRO A 1 108 ? 4.721 5.846 -1.584 1.00 93.00 108 PRO A C 1
ATOM 861 O O . PRO A 1 108 ? 5.149 5.546 -0.468 1.00 93.00 108 PRO A O 1
ATOM 864 N N . ASN A 1 109 ? 3.899 6.889 -1.767 1.00 93.00 109 ASN A N 1
ATOM 865 C CA . ASN A 1 109 ? 3.441 7.776 -0.707 1.00 93.00 109 ASN A CA 1
ATOM 866 C C . ASN A 1 109 ? 1.947 7.550 -0.380 1.00 93.00 109 ASN A C 1
ATOM 868 O O . ASN A 1 109 ? 1.075 7.860 -1.193 1.00 93.00 109 ASN A O 1
ATOM 872 N N . PRO A 1 110 ? 1.603 7.072 0.829 1.00 93.75 110 PRO A N 1
ATOM 873 C CA . PRO A 1 110 ? 0.219 6.817 1.201 1.00 93.75 110 PRO A CA 1
ATOM 874 C C . PRO A 1 110 ? -0.612 8.104 1.296 1.00 93.75 110 PRO A C 1
ATOM 876 O O . PRO A 1 110 ? -1.819 8.040 1.087 1.00 93.75 110 PRO A O 1
ATOM 879 N N . LYS A 1 111 ? -0.003 9.274 1.552 1.00 91.69 111 LYS A N 1
ATOM 880 C CA . LYS A 1 111 ? -0.720 10.560 1.562 1.00 91.69 111 LYS A CA 1
ATOM 881 C C . LYS A 1 111 ? -1.235 10.924 0.175 1.00 91.69 111 LYS A C 1
ATOM 883 O O . LYS A 1 111 ? -2.414 11.214 0.045 1.00 91.69 111 LYS A O 1
ATOM 888 N N . ALA A 1 112 ? -0.404 10.798 -0.858 1.00 91.50 112 ALA A N 1
ATOM 889 C CA . ALA A 1 112 ? -0.850 11.019 -2.232 1.00 91.50 112 ALA A CA 1
ATOM 890 C C . ALA A 1 112 ? -1.915 10.000 -2.665 1.00 91.50 112 ALA A C 1
ATOM 892 O O . ALA A 1 112 ? -2.849 10.338 -3.385 1.00 91.50 112 ALA A O 1
ATOM 893 N N . ALA A 1 113 ? -1.841 8.755 -2.180 1.00 92.56 113 ALA A N 1
ATOM 894 C CA . ALA A 1 113 ? -2.890 7.771 -2.441 1.00 92.56 113 ALA A CA 1
ATOM 895 C C . ALA A 1 113 ? -4.240 8.149 -1.794 1.00 92.56 113 ALA A C 1
ATOM 897 O O . ALA A 1 113 ? -5.286 7.779 -2.328 1.00 92.56 113 ALA A O 1
ATOM 898 N N . LEU A 1 114 ? -4.254 8.892 -0.676 1.00 92.75 114 LEU A N 1
ATOM 899 C CA . LEU A 1 114 ? -5.492 9.313 -0.002 1.00 92.75 114 LEU A CA 1
ATOM 900 C C . LEU A 1 114 ? -6.332 10.295 -0.815 1.00 92.75 114 LEU A C 1
ATOM 902 O O . LEU A 1 114 ? -7.542 10.352 -0.582 1.00 92.75 114 LEU A O 1
ATOM 906 N N . ASP A 1 115 ? -5.736 11.017 -1.761 1.00 90.19 115 ASP A N 1
ATOM 907 C CA . ASP A 1 115 ? -6.460 11.918 -2.666 1.00 90.19 115 ASP A CA 1
ATOM 908 C C . ASP A 1 115 ? -7.384 11.152 -3.627 1.00 90.19 115 ASP A C 1
ATOM 910 O O . ASP A 1 115 ? -8.365 11.695 -4.133 1.00 90.19 115 ASP A O 1
ATOM 914 N N . PHE A 1 116 ? -7.116 9.857 -3.825 1.00 89.75 116 PHE A N 1
ATOM 915 C CA . PHE A 1 116 ? -7.918 8.946 -4.647 1.00 89.75 116 PHE A CA 1
ATOM 916 C C . PHE A 1 116 ? -8.835 8.037 -3.816 1.00 89.75 116 PHE A C 1
ATOM 918 O O . PHE A 1 116 ? -9.610 7.258 -4.373 1.00 89.75 116 PHE A O 1
ATOM 925 N N . ALA A 1 117 ? -8.755 8.116 -2.485 1.00 92.75 117 ALA A N 1
ATOM 926 C CA . ALA A 1 117 ? -9.596 7.352 -1.576 1.00 92.75 117 ALA A CA 1
ATOM 927 C C . ALA A 1 117 ? -10.799 8.183 -1.119 1.00 92.75 117 ALA A C 1
ATOM 929 O O . ALA A 1 117 ? -10.670 9.344 -0.732 1.00 92.75 117 ALA A O 1
ATOM 930 N N . HIS A 1 118 ? -11.979 7.569 -1.113 1.00 91.94 118 HIS A N 1
ATOM 931 C CA . HIS A 1 118 ? -13.193 8.222 -0.632 1.00 91.94 118 HIS A CA 1
ATOM 932 C C . HIS A 1 118 ? -13.439 7.936 0.844 1.00 91.94 118 HIS A C 1
ATOM 934 O O . HIS A 1 118 ? -13.133 6.856 1.354 1.00 91.94 118 HIS A O 1
ATOM 940 N N . GLU A 1 119 ? -14.011 8.925 1.522 1.00 92.44 119 GLU A N 1
ATOM 941 C CA . GLU A 1 119 ? -14.375 8.816 2.924 1.00 92.44 119 GLU A CA 1
ATOM 942 C C . GLU A 1 119 ? -15.609 7.934 3.120 1.00 92.44 119 GLU A C 1
ATOM 944 O O . GLU A 1 119 ? -16.589 8.010 2.378 1.00 92.44 119 GLU A O 1
ATOM 949 N N . HIS A 1 120 ? -15.562 7.102 4.154 1.00 89.69 120 HIS A N 1
ATOM 950 C CA . HIS A 1 120 ? -16.646 6.228 4.554 1.00 89.69 120 HIS A CA 1
ATOM 951 C C . HIS A 1 120 ? -16.835 6.248 6.068 1.00 89.69 120 HIS A C 1
ATOM 953 O O . HIS A 1 120 ? -15.902 5.980 6.826 1.00 89.69 120 HIS A O 1
ATOM 959 N N . THR A 1 121 ? -18.064 6.497 6.514 1.00 91.50 121 THR A N 1
ATOM 960 C CA . THR A 1 121 ? -18.408 6.453 7.935 1.00 91.50 121 THR A CA 1
ATOM 961 C C . THR A 1 121 ? -18.726 5.026 8.376 1.00 91.50 121 THR A C 1
ATOM 963 O O . THR A 1 121 ? -19.684 4.411 7.907 1.00 91.50 121 THR A O 1
ATOM 966 N N . TYR A 1 122 ? -17.976 4.518 9.350 1.00 86.12 122 TYR A N 1
ATOM 967 C CA . TYR A 1 122 ? -18.213 3.234 10.002 1.00 86.12 122 TYR A CA 1
ATOM 968 C C . TYR A 1 122 ? -18.148 3.402 11.522 1.00 86.12 122 TYR A C 1
ATOM 970 O O . TYR A 1 122 ? -17.188 3.946 12.056 1.00 86.12 122 TYR A O 1
ATOM 978 N N . GLN A 1 123 ? -19.187 2.948 12.232 1.00 88.62 123 GLN A N 1
ATOM 979 C CA . GLN A 1 123 ? -19.283 3.045 13.700 1.00 88.62 123 GLN A CA 1
ATOM 980 C C . GLN A 1 123 ? -19.025 4.464 14.256 1.00 88.62 123 GLN A C 1
ATOM 982 O O . GLN A 1 123 ? -18.388 4.632 15.292 1.00 88.62 123 GLN A O 1
ATOM 987 N N . GLY A 1 124 ? -19.522 5.493 13.561 1.00 89.56 124 GLY A N 1
ATOM 988 C CA . GLY A 1 124 ? -19.393 6.892 13.987 1.00 89.56 124 GLY A CA 1
ATOM 989 C C . GLY A 1 124 ? -18.015 7.516 13.750 1.00 89.56 124 GLY A C 1
ATOM 990 O O . GLY A 1 124 ? -17.770 8.619 14.226 1.00 89.56 124 GLY A O 1
ATOM 991 N N . LYS A 1 125 ? -17.125 6.833 13.024 1.00 89.94 125 LYS A N 1
ATOM 992 C CA . LYS A 1 125 ? -15.814 7.341 12.614 1.00 89.94 125 LYS A CA 1
ATOM 993 C C . LYS A 1 125 ? -15.690 7.324 11.100 1.00 89.94 125 LYS A C 1
ATOM 995 O O . LYS A 1 125 ? -16.223 6.428 10.445 1.00 89.94 125 LYS A O 1
ATOM 1000 N N . ASN A 1 126 ? -14.966 8.292 10.561 1.00 92.00 126 ASN A N 1
ATOM 1001 C CA . ASN A 1 126 ? -14.695 8.384 9.136 1.00 92.00 126 ASN A CA 1
ATOM 1002 C C . ASN A 1 126 ? -13.391 7.669 8.804 1.00 92.00 126 ASN A C 1
ATOM 1004 O O . ASN A 1 126 ? -12.409 7.778 9.535 1.00 92.00 126 ASN A O 1
ATOM 1008 N N . TYR A 1 127 ? -13.391 6.926 7.705 1.00 91.31 127 TYR A N 1
ATOM 1009 C CA . TYR A 1 127 ? -12.239 6.172 7.240 1.00 91.31 127 TYR A CA 1
ATOM 1010 C C . TYR A 1 127 ? -12.031 6.371 5.748 1.00 91.31 127 TYR A C 1
ATOM 1012 O O . TYR A 1 127 ? -12.988 6.407 4.978 1.00 91.31 127 TYR A O 1
ATOM 1020 N N . ARG A 1 128 ? -10.768 6.417 5.339 1.00 94.38 128 ARG A N 1
ATOM 1021 C CA . ARG A 1 128 ? -10.344 6.185 3.959 1.00 94.38 128 ARG A CA 1
ATOM 1022 C C . ARG A 1 128 ? -9.549 4.891 3.901 1.00 94.38 128 ARG A C 1
ATOM 1024 O O . ARG A 1 128 ? -8.915 4.493 4.881 1.00 94.38 128 ARG A O 1
ATOM 1031 N N . VAL A 1 129 ? -9.598 4.225 2.753 1.00 92.81 129 VAL A N 1
ATOM 1032 C CA . VAL A 1 129 ? -8.972 2.917 2.564 1.00 92.81 129 VAL A CA 1
ATOM 1033 C C . VAL A 1 129 ? -7.897 3.000 1.489 1.00 92.81 129 VAL A C 1
ATOM 1035 O O . VAL A 1 129 ? -8.156 3.461 0.377 1.00 92.81 129 VAL A O 1
ATOM 1038 N N . LEU A 1 130 ? -6.703 2.511 1.821 1.00 95.44 130 LEU A N 1
ATOM 1039 C CA . LEU A 1 130 ? -5.595 2.353 0.883 1.00 95.44 130 LEU A CA 1
ATOM 1040 C C . LEU A 1 130 ? -5.235 0.877 0.764 1.00 95.44 130 LEU A C 1
ATOM 1042 O O . LEU A 1 130 ? -4.958 0.221 1.767 1.00 95.44 130 LEU A O 1
ATOM 1046 N N . PHE A 1 131 ? -5.154 0.357 -0.451 1.00 94.56 131 PHE A N 1
ATOM 1047 C CA . PHE A 1 131 ? -4.501 -0.925 -0.679 1.00 94.56 131 PHE A CA 1
ATOM 1048 C C . PHE A 1 131 ? -2.990 -0.739 -0.666 1.00 94.56 131 PHE A C 1
ATOM 1050 O O . PHE A 1 131 ? -2.474 0.117 -1.377 1.00 94.56 131 PHE A O 1
ATOM 1057 N N . GLN A 1 132 ? -2.290 -1.549 0.124 1.00 95.06 132 GLN A N 1
ATOM 1058 C CA . GLN A 1 132 ? -0.847 -1.729 0.019 1.00 95.06 132 GLN A CA 1
ATOM 1059 C C . GLN A 1 132 ? -0.575 -2.873 -0.950 1.00 95.06 132 GLN A C 1
ATOM 1061 O O . GLN A 1 132 ? -1.103 -3.979 -0.798 1.00 95.06 132 GLN A O 1
ATOM 1066 N N . THR A 1 133 ? 0.240 -2.588 -1.951 1.00 92.44 133 THR A N 1
ATOM 1067 C CA . THR A 1 133 ? 0.522 -3.463 -3.085 1.00 92.44 133 THR A CA 1
ATOM 1068 C C . THR A 1 133 ? 2.015 -3.692 -3.217 1.00 92.44 133 THR A C 1
ATOM 1070 O O . THR A 1 133 ? 2.819 -2.888 -2.738 1.00 92.44 133 THR A O 1
ATOM 1073 N N . ARG A 1 134 ? 2.367 -4.793 -3.876 1.00 91.88 134 ARG A N 1
ATOM 1074 C CA . ARG A 1 134 ? 3.731 -5.146 -4.242 1.00 91.88 134 ARG A CA 1
ATOM 1075 C C . ARG A 1 134 ? 3.818 -5.157 -5.759 1.00 91.88 134 ARG A C 1
ATOM 1077 O O . ARG A 1 134 ? 3.046 -5.861 -6.402 1.00 91.88 134 ARG A O 1
ATOM 1084 N N . VAL A 1 135 ? 4.697 -4.331 -6.311 1.00 89.44 135 VAL A N 1
ATOM 1085 C CA . VAL A 1 135 ? 4.755 -4.065 -7.756 1.00 89.44 135 VAL A CA 1
ATOM 1086 C C . VAL A 1 135 ? 5.927 -4.816 -8.365 1.00 89.44 135 VAL A C 1
ATOM 1088 O O . VAL A 1 135 ? 7.023 -4.713 -7.830 1.00 89.44 135 VAL A O 1
ATOM 1091 N N . ASP A 1 136 ? 5.733 -5.538 -9.467 1.00 88.88 136 ASP A N 1
ATOM 1092 C CA . ASP A 1 136 ? 6.855 -6.175 -10.165 1.00 88.88 136 ASP A CA 1
ATOM 1093 C C . ASP A 1 136 ? 7.824 -5.090 -10.680 1.00 88.88 136 ASP A C 1
ATOM 1095 O O . ASP A 1 136 ? 7.423 -4.278 -11.521 1.00 88.88 136 ASP A O 1
ATOM 1099 N N . PRO A 1 137 ? 9.097 -5.053 -10.229 1.00 88.88 137 PRO A N 1
ATOM 1100 C CA . PRO A 1 137 ? 10.075 -4.074 -10.700 1.00 88.88 137 PRO A CA 1
ATOM 1101 C C . PRO A 1 137 ? 10.231 -4.028 -12.222 1.00 88.88 137 PRO A C 1
ATOM 1103 O O . PRO A 1 137 ? 10.503 -2.963 -12.774 1.00 88.88 137 PRO A O 1
ATOM 1106 N N . ALA A 1 138 ? 10.053 -5.161 -12.909 1.00 87.62 138 ALA A N 1
ATOM 1107 C CA . ALA A 1 138 ? 10.154 -5.241 -14.364 1.00 87.62 138 ALA A CA 1
ATOM 1108 C C . ALA A 1 138 ? 8.957 -4.595 -15.086 1.00 87.62 138 ALA A C 1
ATOM 1110 O O . ALA A 1 138 ? 9.044 -4.304 -16.278 1.00 87.62 138 ALA A O 1
ATOM 1111 N N . GLN A 1 139 ? 7.854 -4.365 -14.369 1.00 85.00 139 GLN A N 1
ATOM 1112 C CA . GLN A 1 139 ? 6.616 -3.766 -14.867 1.00 85.00 139 GLN A CA 1
ATOM 1113 C C . GLN A 1 139 ? 6.411 -2.332 -14.350 1.00 85.00 139 GLN A C 1
ATOM 1115 O O . GLN A 1 139 ? 5.337 -1.757 -14.532 1.00 85.00 139 GLN A O 1
ATOM 1120 N N . ILE A 1 140 ? 7.411 -1.734 -13.697 1.00 86.81 140 ILE A N 1
ATOM 1121 C CA . ILE A 1 140 ? 7.316 -0.360 -13.204 1.00 86.81 140 ILE A CA 1
ATOM 1122 C C . ILE A 1 140 ? 7.507 0.627 -14.354 1.00 86.81 140 ILE A C 1
ATOM 1124 O O . ILE A 1 140 ? 8.562 0.691 -14.983 1.00 86.81 140 ILE A O 1
ATOM 1128 N N . ASN A 1 141 ? 6.506 1.478 -14.555 1.00 86.62 141 ASN A N 1
ATOM 1129 C CA . ASN A 1 141 ? 6.636 2.717 -15.305 1.00 86.62 141 ASN A CA 1
ATOM 1130 C C . ASN A 1 141 ? 6.423 3.905 -14.359 1.00 86.62 141 ASN A C 1
ATOM 1132 O O . ASN A 1 141 ? 5.304 4.192 -13.936 1.00 86.62 141 ASN A O 1
ATOM 1136 N N . VAL A 1 142 ? 7.509 4.582 -13.988 1.00 86.12 142 VAL A N 1
ATOM 1137 C CA . VAL A 1 142 ? 7.440 5.765 -13.123 1.00 86.12 142 VAL A CA 1
ATOM 1138 C C . VAL A 1 142 ? 6.990 6.954 -13.957 1.00 86.12 142 VAL A C 1
ATOM 1140 O O . VAL A 1 142 ? 7.635 7.292 -14.947 1.00 86.12 142 VAL A O 1
ATOM 1143 N N . VAL A 1 143 ? 5.915 7.612 -13.528 1.00 84.62 143 VAL A N 1
ATOM 1144 C CA . VAL A 1 143 ? 5.487 8.872 -14.131 1.00 84.62 143 VAL A CA 1
ATOM 1145 C C . VAL A 1 143 ? 5.697 9.995 -13.133 1.00 84.62 143 VAL A C 1
ATOM 1147 O O . VAL A 1 143 ? 5.164 9.984 -12.022 1.00 84.62 143 VAL A O 1
ATOM 1150 N N . GLU A 1 144 ? 6.489 10.970 -13.557 1.00 74.94 144 GLU A N 1
ATOM 1151 C CA . GLU A 1 144 ? 6.639 12.230 -12.848 1.00 74.94 144 GLU A CA 1
ATOM 1152 C C . GLU A 1 144 ? 5.449 13.130 -13.178 1.00 74.94 144 GLU A C 1
ATOM 1154 O O . GLU A 1 144 ? 5.065 13.303 -14.338 1.00 74.94 144 GLU A O 1
ATOM 1159 N N . THR A 1 145 ? 4.827 13.667 -12.137 1.00 70.31 145 THR A N 1
ATOM 1160 C CA . THR A 1 145 ? 3.734 14.622 -12.262 1.00 70.31 145 THR A CA 1
ATOM 1161 C C . THR A 1 145 ? 4.288 16.034 -12.355 1.00 70.31 145 THR A C 1
ATOM 1163 O O . THR A 1 145 ? 5.277 16.353 -11.707 1.00 70.31 145 THR A O 1
ATOM 1166 N N . ASN A 1 146 ? 3.593 16.911 -13.081 1.00 67.81 146 ASN A N 1
ATOM 1167 C CA . ASN A 1 146 ? 3.850 18.355 -13.025 1.00 67.81 146 ASN A CA 1
ATOM 1168 C C . ASN A 1 146 ? 3.282 19.010 -11.748 1.00 67.81 146 ASN A C 1
ATOM 1170 O O . ASN A 1 146 ? 3.321 20.233 -11.628 1.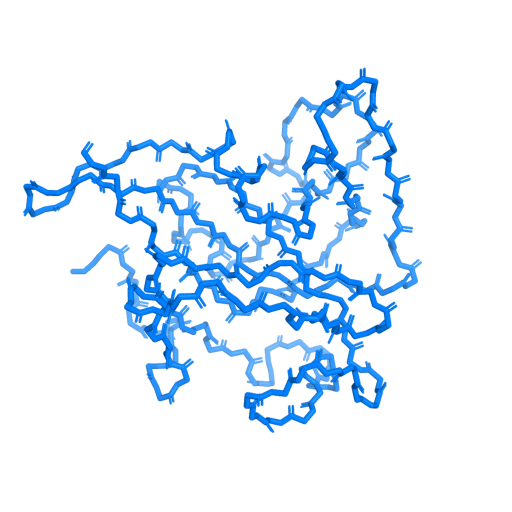00 67.81 146 ASN A O 1
ATOM 1174 N N . GLU A 1 147 ? 2.706 18.215 -10.839 1.00 66.31 147 GLU A N 1
ATOM 1175 C CA . GLU A 1 147 ? 2.297 18.673 -9.512 1.00 66.31 147 GLU A CA 1
ATOM 1176 C C . GLU A 1 147 ? 3.523 19.205 -8.767 1.00 66.31 147 GLU A C 1
ATOM 1178 O O . GLU A 1 147 ? 4.609 18.625 -8.826 1.00 66.31 147 GLU A O 1
ATOM 1183 N N . THR A 1 148 ? 3.358 20.339 -8.091 1.00 57.44 148 THR A N 1
ATOM 1184 C CA . THR A 1 148 ? 4.450 21.000 -7.365 1.00 57.44 148 THR A CA 1
ATOM 1185 C C . THR A 1 148 ? 4.823 20.279 -6.076 1.00 57.44 148 THR A C 1
ATOM 1187 O O . THR A 1 148 ? 5.891 20.533 -5.523 1.00 57.44 148 THR A O 1
ATOM 1190 N N . GLU A 1 149 ? 3.947 19.392 -5.611 1.00 64.25 149 GLU A N 1
ATOM 1191 C CA . GLU A 1 149 ? 4.096 18.665 -4.363 1.00 64.25 149 GLU A CA 1
ATOM 1192 C C . GLU A 1 149 ? 4.862 17.343 -4.591 1.00 64.25 149 GLU A C 1
ATOM 1194 O O . GLU A 1 149 ? 4.420 16.488 -5.370 1.00 64.25 149 GLU A O 1
ATOM 1199 N N . PRO A 1 150 ? 6.022 17.139 -3.933 1.00 63.94 150 PRO A N 1
ATOM 1200 C CA . PRO A 1 150 ? 6.868 15.954 -4.118 1.00 63.94 150 PRO A CA 1
ATOM 1201 C C . PRO A 1 150 ? 6.162 14.617 -3.839 1.00 63.94 150 PRO A C 1
ATOM 1203 O O . PRO A 1 150 ? 6.610 13.565 -4.303 1.00 63.94 150 PRO A O 1
ATOM 1206 N N . GLU A 1 151 ? 5.075 14.629 -3.066 1.00 68.88 151 GLU A N 1
ATOM 1207 C CA . GLU A 1 151 ? 4.287 13.451 -2.715 1.00 68.88 151 GLU A CA 1
ATOM 1208 C C . GLU A 1 151 ? 3.535 12.808 -3.880 1.00 68.88 151 GLU A C 1
ATOM 1210 O O . GLU A 1 151 ? 3.295 11.601 -3.820 1.00 68.88 151 GLU A O 1
ATOM 1215 N N . HIS A 1 152 ? 3.189 13.545 -4.939 1.00 68.56 152 HIS A N 1
ATOM 1216 C CA . HIS A 1 152 ? 2.314 13.049 -6.013 1.00 68.56 152 HIS A CA 1
ATOM 1217 C C . HIS A 1 152 ? 3.021 12.201 -7.076 1.00 68.56 152 HIS A C 1
ATOM 1219 O O . HIS A 1 152 ? 2.446 11.901 -8.119 1.00 68.56 152 HIS A O 1
ATOM 1225 N N . LYS A 1 153 ? 4.243 11.728 -6.814 1.00 74.19 153 LYS A N 1
ATOM 1226 C CA . LYS A 1 153 ? 4.938 10.798 -7.713 1.00 74.19 153 LYS A CA 1
ATOM 1227 C C . LYS A 1 153 ? 4.157 9.482 -7.856 1.00 74.19 153 LYS A C 1
ATOM 1229 O O . LYS A 1 153 ? 3.880 8.810 -6.857 1.00 74.19 153 LYS A O 1
ATOM 1234 N N . PHE A 1 154 ? 3.861 9.074 -9.094 1.00 79.62 154 PHE A N 1
ATOM 1235 C CA . PHE A 1 154 ? 3.161 7.818 -9.389 1.00 79.62 154 PHE A CA 1
ATOM 1236 C C . PHE A 1 154 ? 4.099 6.733 -9.924 1.00 79.62 154 PHE A C 1
ATOM 1238 O O . PHE A 1 154 ? 5.013 6.974 -10.715 1.00 79.62 154 PHE A O 1
ATOM 1245 N N . ILE A 1 155 ? 3.803 5.502 -9.523 1.00 84.19 155 ILE A N 1
ATOM 1246 C CA . ILE A 1 155 ? 4.292 4.263 -10.116 1.00 84.19 155 ILE A CA 1
ATOM 1247 C C . ILE A 1 155 ? 3.105 3.642 -10.850 1.00 84.19 155 ILE A C 1
ATOM 1249 O O . ILE A 1 155 ? 2.104 3.268 -10.236 1.00 84.19 155 ILE A O 1
ATOM 1253 N N . LEU A 1 156 ? 3.211 3.533 -12.169 1.00 81.69 156 LEU A N 1
ATOM 1254 C CA . LEU A 1 156 ? 2.260 2.787 -12.977 1.00 81.69 156 LEU A CA 1
ATOM 1255 C C . LEU A 1 156 ? 2.731 1.336 -13.078 1.00 81.69 156 LEU A C 1
ATOM 1257 O O . LEU A 1 156 ? 3.820 1.082 -13.589 1.00 81.69 156 LEU A O 1
ATOM 1261 N N . ALA A 1 157 ? 1.908 0.404 -12.603 1.00 74.75 157 ALA A N 1
ATOM 1262 C CA . ALA A 1 157 ? 2.107 -1.033 -12.785 1.00 74.75 157 ALA A CA 1
ATOM 1263 C C . ALA A 1 157 ? 1.304 -1.532 -14.005 1.00 74.75 157 ALA A C 1
ATOM 1265 O O . ALA A 1 157 ? 0.198 -1.036 -14.274 1.00 74.75 157 ALA A O 1
ATOM 1266 N N . PHE A 1 158 ? 1.849 -2.493 -14.760 1.00 68.94 158 PHE A N 1
ATOM 1267 C CA . PHE A 1 158 ? 1.199 -3.058 -15.952 1.00 68.94 158 PHE A CA 1
ATOM 1268 C C . PHE A 1 158 ? 0.263 -4.242 -15.630 1.00 68.94 158 PHE A C 1
ATOM 1270 O O . PHE A 1 158 ? -0.197 -4.428 -14.510 1.00 68.94 158 PHE A O 1
ATOM 1277 N N . THR A 1 159 ? -0.174 -4.940 -16.677 1.00 58.72 159 THR A N 1
ATOM 1278 C CA . THR A 1 159 ? -1.585 -5.243 -16.951 1.00 58.72 159 THR A CA 1
ATOM 1279 C C . THR A 1 159 ? -2.261 -6.337 -16.127 1.00 58.72 159 THR A C 1
ATOM 1281 O O . THR A 1 159 ? -3.408 -6.642 -16.446 1.00 58.72 159 THR A O 1
ATOM 1284 N N . ASP A 1 160 ? -1.629 -6.904 -15.096 1.00 59.25 160 ASP A N 1
ATOM 1285 C CA . ASP A 1 160 ? -2.291 -7.890 -14.227 1.00 59.25 160 ASP A CA 1
ATOM 1286 C C . ASP A 1 160 ? -1.530 -8.163 -12.911 1.00 59.25 160 ASP A C 1
ATOM 1288 O O . ASP A 1 160 ? -1.162 -9.303 -12.598 1.00 59.25 160 ASP A O 1
ATOM 1292 N N . ASP A 1 161 ? -1.259 -7.118 -12.124 1.00 56.19 161 ASP A N 1
ATOM 1293 C CA . ASP A 1 161 ? -0.509 -7.292 -10.879 1.00 56.19 161 ASP A CA 1
ATOM 1294 C C . ASP A 1 161 ? -1.428 -7.645 -9.711 1.00 56.19 161 ASP A C 1
ATOM 1296 O O . ASP A 1 161 ? -2.184 -6.855 -9.139 1.00 56.19 161 ASP A O 1
ATOM 1300 N N . ARG A 1 162 ? -1.342 -8.930 -9.381 1.00 61.91 162 ARG A N 1
ATOM 1301 C CA . ARG A 1 162 ? -2.166 -9.619 -8.402 1.00 61.91 162 ARG A CA 1
ATOM 1302 C C . ARG A 1 162 ? -1.672 -9.396 -6.973 1.00 61.91 162 ARG A C 1
ATOM 1304 O O . ARG A 1 162 ? -2.465 -9.625 -6.072 1.00 61.91 162 ARG A O 1
ATOM 1311 N N . CYS A 1 163 ? -0.452 -8.900 -6.746 1.00 74.06 163 CYS A N 1
ATOM 1312 C CA . CYS A 1 163 ? 0.225 -8.880 -5.440 1.00 74.06 163 CYS A CA 1
ATOM 1313 C C . CYS A 1 163 ? -0.257 -7.777 -4.475 1.00 74.06 163 CYS A C 1
ATOM 1315 O O . CYS A 1 163 ? 0.504 -6.929 -4.010 1.00 74.06 163 CYS A O 1
ATOM 1317 N N . LEU A 1 164 ? -1.544 -7.803 -4.126 1.00 85.81 164 LEU A N 1
ATOM 1318 C CA . LEU A 1 164 ? -2.057 -7.107 -2.945 1.00 85.81 164 LEU A CA 1
ATOM 1319 C C . LEU A 1 164 ? -1.441 -7.712 -1.689 1.00 85.81 164 LEU A C 1
ATOM 1321 O O . LEU A 1 164 ? -1.425 -8.934 -1.572 1.00 85.81 164 LEU A O 1
ATOM 1325 N N . GLU A 1 165 ? -1.018 -6.870 -0.753 1.00 89.12 165 GLU A N 1
ATOM 1326 C CA . GLU A 1 165 ? -0.402 -7.284 0.510 1.00 89.12 165 GLU A CA 1
ATOM 1327 C C . GLU A 1 165 ? -1.307 -6.980 1.710 1.00 89.12 165 GLU A C 1
ATOM 1329 O O . GLU A 1 165 ? -1.481 -7.809 2.603 1.00 89.12 165 GLU A O 1
ATOM 1334 N N . ALA A 1 166 ? -1.903 -5.786 1.745 1.00 92.25 166 ALA A N 1
ATOM 1335 C CA . ALA A 1 166 ? -2.703 -5.341 2.878 1.00 92.25 166 ALA A CA 1
ATOM 1336 C C . ALA A 1 166 ? -3.711 -4.252 2.503 1.00 92.25 166 ALA A C 1
ATOM 1338 O O . ALA A 1 166 ? -3.678 -3.671 1.417 1.00 92.25 166 ALA A O 1
ATOM 1339 N N . VAL A 1 167 ? -4.591 -3.954 3.452 1.00 93.81 167 VAL A N 1
ATOM 1340 C CA . VAL A 1 167 ? -5.521 -2.830 3.426 1.00 93.81 167 VAL A CA 1
ATOM 1341 C C . VAL A 1 167 ? -5.227 -1.936 4.624 1.00 93.81 167 VAL A C 1
ATOM 1343 O O . VAL A 1 167 ? -5.325 -2.384 5.762 1.00 93.81 167 VAL A O 1
ATOM 1346 N N . ASN A 1 168 ? -4.911 -0.670 4.387 1.00 94.38 168 ASN A N 1
ATOM 1347 C CA . ASN A 1 168 ? -4.691 0.325 5.429 1.00 94.38 168 ASN A CA 1
ATOM 1348 C C . ASN A 1 168 ? -5.964 1.139 5.637 1.00 94.38 168 ASN A C 1
ATOM 1350 O O . ASN A 1 168 ? -6.466 1.778 4.709 1.00 94.38 168 ASN A O 1
ATOM 1354 N N . TRP A 1 169 ? -6.476 1.110 6.862 1.00 93.00 169 TRP A N 1
ATOM 1355 C CA . TRP A 1 169 ? -7.607 1.921 7.290 1.00 93.00 169 TRP A CA 1
ATOM 1356 C C . TRP A 1 169 ? -7.077 3.188 7.934 1.00 93.00 169 TRP A C 1
ATOM 1358 O O . TRP A 1 169 ? -6.510 3.147 9.024 1.00 93.00 169 TRP A O 1
ATOM 1368 N N . VAL A 1 170 ? -7.251 4.308 7.246 1.00 92.00 170 VAL A N 1
ATOM 1369 C CA . VAL A 1 170 ? -6.822 5.622 7.718 1.00 92.00 170 VAL A CA 1
ATOM 1370 C C . VAL A 1 170 ? -8.035 6.303 8.326 1.00 92.00 170 VAL A C 1
ATOM 1372 O O . VAL A 1 170 ? -9.004 6.578 7.619 1.00 92.00 170 VAL A O 1
ATOM 1375 N N . GLN A 1 171 ? -8.013 6.529 9.638 1.00 86.81 171 GLN A N 1
ATOM 1376 C CA . GLN A 1 171 ? -9.098 7.237 10.308 1.00 86.81 171 GLN A CA 1
ATOM 1377 C C . GLN A 1 171 ? -9.001 8.734 9.969 1.00 86.81 171 GLN A C 1
ATOM 1379 O O . GLN A 1 171 ? -7.972 9.357 10.212 1.00 86.81 171 GLN A O 1
ATOM 1384 N N . GLY A 1 172 ? -10.065 9.292 9.393 1.00 76.88 172 GLY A N 1
ATOM 1385 C CA . GLY A 1 172 ? -10.237 10.733 9.226 1.00 76.88 172 GLY A CA 1
ATOM 1386 C C . GLY A 1 172 ? -10.607 11.399 10.552 1.00 76.88 172 GLY A C 1
ATOM 1387 O O . GLY A 1 172 ? -11.198 10.757 11.429 1.00 76.88 172 GLY A O 1
ATOM 1388 N N . TYR A 1 173 ? -10.227 12.668 10.690 1.00 54.44 173 TYR A N 1
ATOM 1389 C CA . TYR A 1 173 ? -10.610 13.516 11.820 1.00 54.44 173 TYR A CA 1
ATOM 1390 C C . TYR A 1 173 ? -12.013 14.089 11.636 1.00 54.44 173 TYR A C 1
ATOM 1392 O O . TYR A 1 173 ? -12.354 14.439 10.484 1.00 54.44 173 TYR A O 1
#

Radius of gyration: 15.13 Å; chains: 1; bounding box: 36×40×37 Å